Protein AF-A0A2N7VQX6-F1 (afdb_monomer_lite)

Organism: NCBI:txid380675

Radius of gyration: 25.08 Å; chains: 1; bounding box: 41×58×63 Å

Structure (mmCIF, N/CA/C/O backbone):
data_AF-A0A2N7VQX6-F1
#
_entry.id   AF-A0A2N7VQX6-F1
#
loop_
_atom_site.group_PDB
_atom_site.id
_atom_site.type_symbol
_atom_site.label_atom_id
_atom_site.label_alt_id
_atom_site.label_comp_id
_atom_site.label_asym_id
_atom_site.label_entity_id
_atom_site.label_seq_id
_atom_site.pdbx_PDB_ins_code
_atom_site.Cartn_x
_atom_site.Cartn_y
_atom_site.Cartn_z
_atom_site.occupancy
_atom_site.B_iso_or_equiv
_atom_site.auth_seq_id
_atom_site.auth_comp_id
_atom_site.auth_asym_id
_atom_site.auth_atom_id
_atom_site.pdbx_PDB_model_num
ATOM 1 N N . MET A 1 1 ? 22.186 42.322 -41.718 1.00 51.78 1 MET A N 1
ATOM 2 C CA . MET A 1 1 ? 22.465 40.944 -42.177 1.00 51.78 1 MET A CA 1
ATOM 3 C C . MET A 1 1 ? 22.207 39.995 -41.018 1.00 51.78 1 MET A C 1
ATOM 5 O O . MET A 1 1 ? 23.023 39.935 -40.113 1.00 51.78 1 MET A O 1
ATOM 9 N N . ALA A 1 2 ? 21.062 39.315 -41.009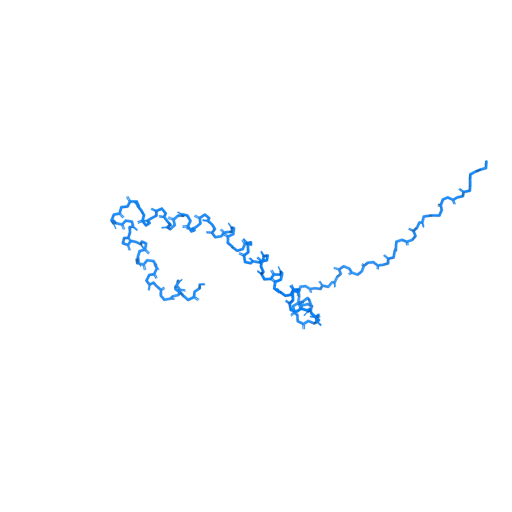 1.00 55.69 2 ALA A N 1
ATOM 10 C CA . ALA A 1 2 ? 20.797 38.192 -40.112 1.00 55.69 2 ALA A CA 1
ATOM 11 C C . ALA A 1 2 ? 20.432 37.002 -41.007 1.00 55.69 2 ALA A C 1
ATOM 13 O O . ALA A 1 2 ? 19.487 37.099 -41.789 1.00 55.69 2 ALA A O 1
ATOM 14 N N . GLY A 1 3 ? 21.254 35.950 -40.986 1.00 63.06 3 GLY A N 1
ATOM 15 C CA . GLY A 1 3 ? 21.016 34.726 -41.755 1.00 63.06 3 GLY A CA 1
ATOM 16 C C . GLY A 1 3 ? 19.835 33.922 -41.193 1.00 63.06 3 GLY A C 1
ATOM 17 O O . GLY A 1 3 ? 19.452 34.134 -40.040 1.00 63.06 3 GLY A O 1
ATOM 18 N N . PRO A 1 4 ? 19.233 33.021 -41.988 1.00 67.56 4 PRO A N 1
ATOM 19 C CA . PRO A 1 4 ? 18.073 32.252 -41.556 1.00 67.56 4 PRO A CA 1
ATOM 20 C C . PRO A 1 4 ? 18.450 31.297 -40.416 1.00 67.56 4 PRO A C 1
ATOM 22 O O . PRO A 1 4 ? 19.428 30.559 -40.498 1.00 67.56 4 PRO A O 1
ATOM 25 N N . VAL A 1 5 ? 17.662 31.324 -39.340 1.00 65.69 5 VAL A N 1
ATOM 26 C CA . VAL A 1 5 ? 17.789 30.405 -38.204 1.00 65.69 5 VAL A CA 1
ATOM 27 C C . VAL A 1 5 ? 17.330 29.020 -38.656 1.00 65.69 5 VAL A C 1
ATOM 29 O O . VAL A 1 5 ? 16.140 28.807 -38.897 1.00 65.69 5 VAL A O 1
ATOM 32 N N . ASP A 1 6 ? 18.268 28.082 -38.771 1.00 64.19 6 ASP A N 1
ATOM 33 C CA . ASP A 1 6 ? 17.967 26.680 -39.050 1.00 64.19 6 ASP A CA 1
ATOM 34 C C . ASP A 1 6 ? 17.101 26.099 -37.922 1.00 64.19 6 ASP A C 1
ATOM 36 O O . ASP A 1 6 ? 17.551 25.888 -36.791 1.00 64.19 6 ASP A O 1
ATOM 40 N N . LYS A 1 7 ? 15.826 25.829 -38.226 1.00 63.69 7 LYS A N 1
ATOM 41 C CA . LYS A 1 7 ? 14.939 25.058 -37.348 1.00 63.69 7 LYS A CA 1
ATOM 42 C C . LYS A 1 7 ? 15.525 23.654 -37.200 1.00 63.69 7 LYS A C 1
ATOM 44 O O . LYS A 1 7 ? 15.432 22.850 -38.127 1.00 63.69 7 LYS A O 1
ATOM 49 N N . GLN A 1 8 ? 16.099 23.351 -36.034 1.00 66.56 8 GLN A N 1
ATOM 50 C CA . GLN A 1 8 ? 16.533 22.001 -35.665 1.00 66.56 8 GLN A CA 1
ATOM 51 C C . GLN A 1 8 ? 15.410 20.997 -35.963 1.00 66.56 8 GLN A C 1
ATOM 53 O O . GLN A 1 8 ? 14.358 21.008 -35.323 1.00 66.56 8 GLN A O 1
ATOM 58 N N . ARG A 1 9 ? 15.623 20.131 -36.961 1.00 66.38 9 ARG A N 1
ATOM 59 C CA . ARG A 1 9 ? 14.710 19.027 -37.272 1.00 66.38 9 ARG A CA 1
ATOM 60 C C . ARG A 1 9 ? 14.698 18.079 -36.076 1.00 66.38 9 ARG A C 1
ATOM 62 O O . ARG A 1 9 ? 15.706 17.432 -35.794 1.00 66.38 9 ARG A O 1
ATOM 69 N N . GLN A 1 10 ? 13.575 18.020 -35.363 1.00 71.75 10 GLN A N 1
ATOM 70 C CA . GLN A 1 10 ? 13.399 17.095 -34.247 1.00 71.75 10 GLN A CA 1
ATOM 71 C C . GLN A 1 10 ? 13.556 15.660 -34.760 1.00 71.75 10 GLN A C 1
ATOM 73 O O . GLN A 1 10 ? 12.920 15.261 -35.738 1.00 71.75 10 GLN A O 1
ATOM 78 N N . ARG A 1 11 ? 14.458 14.901 -34.130 1.00 75.38 11 ARG A N 1
ATOM 79 C CA . ARG A 1 11 ? 14.659 13.485 -34.446 1.00 75.38 11 ARG A CA 1
ATOM 80 C C . ARG A 1 11 ? 13.373 12.712 -34.126 1.00 75.38 11 ARG A C 1
ATOM 82 O O . ARG A 1 11 ? 12.726 13.041 -33.135 1.00 75.38 11 ARG A O 1
ATOM 89 N N . PRO A 1 12 ? 13.008 11.691 -34.920 1.00 78.00 12 PRO A N 1
ATOM 90 C CA . PRO A 1 12 ? 11.830 10.883 -34.636 1.00 78.00 12 PRO A CA 1
ATOM 91 C C . PRO A 1 12 ? 11.933 10.249 -33.244 1.00 78.00 12 PRO A C 1
ATOM 93 O O . PRO A 1 12 ? 12.884 9.523 -32.957 1.00 78.00 12 PRO A O 1
ATOM 96 N N . GLU A 1 13 ? 10.955 10.523 -32.384 1.00 77.31 13 GLU A N 1
ATOM 97 C CA . GLU A 1 13 ? 10.825 9.881 -31.078 1.00 77.31 13 GLU A CA 1
ATOM 98 C C . GLU A 1 13 ? 9.807 8.744 -31.168 1.00 77.31 13 GLU A C 1
ATOM 100 O O . GLU A 1 13 ? 8.617 8.961 -31.402 1.00 77.31 13 GLU A O 1
ATOM 105 N N . PHE A 1 14 ? 10.262 7.512 -30.957 1.00 73.44 14 PHE A N 1
ATOM 106 C CA . PHE A 1 14 ? 9.382 6.350 -30.910 1.00 73.44 14 PHE A CA 1
ATOM 107 C C . PHE A 1 14 ? 8.767 6.233 -29.510 1.00 73.44 14 PHE A C 1
ATOM 109 O O . PHE A 1 14 ? 9.358 5.654 -28.604 1.00 73.44 14 PHE A O 1
ATOM 116 N N . ARG A 1 15 ? 7.575 6.810 -29.325 1.00 69.56 15 ARG A N 1
ATOM 117 C CA . ARG A 1 15 ? 6.826 6.795 -28.050 1.00 69.56 15 ARG A CA 1
ATOM 118 C C . ARG A 1 15 ? 5.826 5.632 -27.931 1.00 69.56 15 ARG A C 1
ATOM 120 O O . ARG A 1 15 ? 5.188 5.470 -26.898 1.00 69.56 15 ARG A O 1
ATOM 127 N N . ASN A 1 16 ? 5.714 4.802 -28.971 1.00 63.50 16 ASN A N 1
ATOM 128 C CA . ASN A 1 16 ? 4.661 3.792 -29.125 1.00 63.50 16 ASN A CA 1
ATOM 129 C C . ASN A 1 16 ? 5.130 2.374 -28.757 1.00 63.50 16 ASN A C 1
ATOM 131 O O . ASN A 1 16 ? 4.902 1.431 -29.511 1.00 63.50 16 ASN A O 1
ATOM 135 N N . ILE A 1 17 ? 5.789 2.207 -27.608 1.00 68.19 17 ILE A N 1
ATOM 136 C CA . ILE A 1 17 ? 5.972 0.873 -27.021 1.00 68.19 17 ILE A CA 1
ATOM 137 C C . ILE A 1 17 ? 4.728 0.545 -26.195 1.00 68.19 17 ILE A C 1
ATOM 139 O O . ILE A 1 17 ? 4.457 1.171 -25.172 1.00 68.19 17 ILE A O 1
ATOM 143 N N . GLY A 1 18 ? 3.920 -0.405 -26.668 1.00 69.75 18 GLY A N 1
ATOM 144 C CA . GLY A 1 18 ? 2.719 -0.824 -25.944 1.00 69.75 18 GLY A CA 1
ATOM 145 C C . GLY A 1 18 ? 3.071 -1.390 -24.564 1.00 69.75 18 GLY A C 1
ATOM 146 O O . GLY A 1 18 ? 4.124 -2.006 -24.401 1.00 69.75 18 GLY A O 1
ATOM 147 N N . LEU A 1 19 ? 2.182 -1.242 -23.573 1.00 67.06 19 LEU A N 1
ATOM 148 C CA . LEU A 1 19 ? 2.381 -1.786 -22.215 1.00 67.06 19 LEU A CA 1
ATOM 149 C C . LEU A 1 19 ? 2.757 -3.280 -22.234 1.00 67.06 19 LEU A C 1
ATOM 151 O O . LEU A 1 19 ? 3.627 -3.713 -21.482 1.00 67.06 19 LEU A O 1
ATOM 155 N N . GLY A 1 20 ? 2.168 -4.049 -23.158 1.00 68.06 20 GLY A N 1
ATOM 156 C CA . GLY A 1 20 ? 2.525 -5.449 -23.387 1.00 68.06 20 GLY A CA 1
ATOM 157 C C . GLY A 1 20 ? 3.981 -5.639 -23.823 1.00 68.06 20 GLY A C 1
ATOM 158 O O . GLY A 1 20 ? 4.658 -6.508 -23.291 1.00 68.06 20 GLY A O 1
ATOM 159 N N . GLN A 1 21 ? 4.512 -4.790 -24.709 1.00 66.75 21 GLN A N 1
ATOM 160 C CA . GLN A 1 21 ? 5.910 -4.875 -25.146 1.00 66.75 21 GLN A CA 1
ATOM 161 C C . GLN A 1 21 ? 6.897 -4.542 -24.024 1.00 66.75 21 GLN A C 1
ATOM 163 O O . GLN A 1 21 ? 7.938 -5.186 -23.939 1.00 66.75 21 GLN A O 1
ATOM 168 N N . ILE A 1 22 ? 6.571 -3.590 -23.143 1.00 65.88 22 ILE A N 1
ATOM 169 C CA . ILE A 1 22 ? 7.409 -3.256 -21.979 1.00 65.88 22 ILE A CA 1
ATOM 170 C C . ILE A 1 22 ? 7.524 -4.462 -21.038 1.00 65.88 22 ILE A C 1
ATOM 172 O O . ILE A 1 22 ? 8.601 -4.732 -20.515 1.00 65.88 22 ILE A O 1
ATOM 176 N N . LEU A 1 23 ? 6.431 -5.201 -20.837 1.00 63.44 23 LEU A N 1
ATOM 177 C CA . LEU A 1 23 ? 6.391 -6.316 -19.890 1.00 63.44 23 LEU A CA 1
ATOM 178 C C . LEU A 1 23 ? 6.892 -7.646 -20.477 1.00 63.44 23 LEU A C 1
ATOM 180 O O . LEU A 1 23 ? 7.464 -8.439 -19.730 1.00 63.44 23 LEU A O 1
ATOM 184 N N . THR A 1 24 ? 6.706 -7.904 -21.779 1.00 65.19 24 THR A N 1
ATOM 185 C CA . THR A 1 24 ? 6.999 -9.221 -22.385 1.00 65.19 24 THR A CA 1
ATOM 186 C C . THR A 1 24 ? 8.094 -9.214 -23.453 1.00 65.19 24 THR A C 1
ATOM 188 O O . THR A 1 24 ? 8.833 -10.191 -23.557 1.00 65.19 24 THR A O 1
ATOM 191 N N . ALA A 1 25 ? 8.236 -8.139 -24.235 1.00 63.69 25 ALA A N 1
ATOM 192 C CA . ALA A 1 25 ? 9.151 -8.093 -25.382 1.00 63.69 25 ALA A CA 1
ATOM 193 C C . ALA A 1 25 ? 10.476 -7.375 -25.074 1.00 63.69 25 ALA A C 1
ATOM 195 O O . ALA A 1 25 ? 11.507 -7.673 -25.680 1.00 63.69 25 ALA A O 1
ATOM 196 N N . TYR A 1 26 ? 10.473 -6.435 -24.127 1.00 69.06 26 TYR A N 1
ATOM 197 C CA . TYR A 1 26 ? 11.642 -5.635 -23.791 1.00 69.06 26 TYR A CA 1
ATOM 198 C C . TYR A 1 26 ? 12.491 -6.329 -22.719 1.00 69.06 26 TYR A C 1
ATOM 200 O O . TYR A 1 26 ? 12.017 -6.645 -21.624 1.00 69.06 26 TYR A O 1
ATOM 208 N N . ARG A 1 27 ? 13.783 -6.549 -22.998 1.00 76.19 27 ARG A N 1
ATOM 209 C CA . ARG A 1 27 ? 14.736 -7.081 -22.009 1.00 76.19 27 ARG A CA 1
ATOM 210 C C . ARG A 1 27 ? 15.093 -6.003 -20.986 1.00 76.19 27 ARG A C 1
ATOM 212 O O . ARG A 1 27 ? 16.183 -5.440 -21.019 1.00 76.19 27 ARG A O 1
ATOM 219 N N . LEU A 1 28 ? 14.167 -5.711 -20.072 1.00 80.06 28 LEU A N 1
ATOM 220 C CA . LEU A 1 28 ? 14.459 -4.825 -18.951 1.00 80.06 28 LEU A CA 1
ATOM 221 C C . LEU A 1 28 ? 15.493 -5.467 -18.017 1.00 80.06 28 LEU A C 1
ATOM 223 O O . LEU A 1 28 ? 15.326 -6.636 -17.643 1.00 80.06 28 LEU A O 1
ATOM 227 N N . PRO A 1 29 ? 16.514 -4.704 -17.580 1.00 87.00 29 PRO A N 1
ATOM 228 C CA . PRO A 1 29 ? 17.375 -5.129 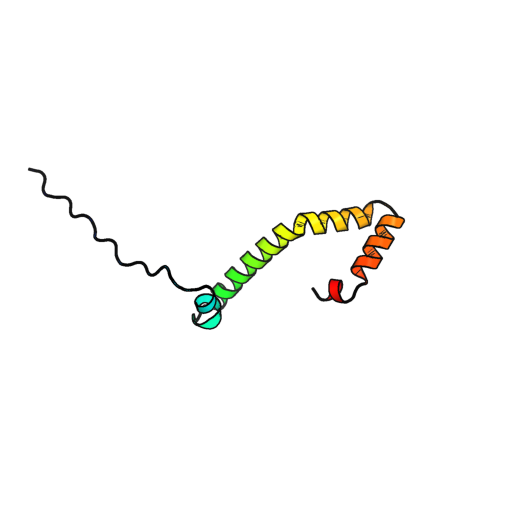-16.487 1.00 87.00 29 PRO A CA 1
ATOM 229 C C . PRO A 1 29 ? 16.536 -5.329 -15.219 1.00 87.00 29 PRO A C 1
ATOM 231 O O . PRO A 1 29 ? 15.484 -4.704 -15.051 1.00 87.00 29 PRO A O 1
ATOM 234 N N . LEU A 1 30 ? 17.010 -6.178 -14.302 1.00 88.75 30 LEU A N 1
ATOM 235 C CA . LEU A 1 30 ? 16.299 -6.495 -13.055 1.00 88.75 30 LEU A CA 1
ATOM 236 C C . LEU A 1 30 ? 15.902 -5.231 -12.276 1.00 88.75 30 LEU A C 1
ATOM 238 O O . LEU A 1 30 ? 14.755 -5.108 -11.855 1.00 88.75 30 LEU A O 1
ATOM 242 N N . ALA A 1 31 ? 16.809 -4.253 -12.184 1.00 91.38 31 ALA A N 1
ATOM 243 C CA . ALA A 1 31 ? 16.546 -2.964 -11.543 1.00 91.38 31 ALA A CA 1
ATOM 244 C C . ALA A 1 31 ? 15.363 -2.208 -12.178 1.00 91.38 31 ALA A C 1
ATOM 246 O O . ALA A 1 31 ? 14.542 -1.626 -11.471 1.00 91.38 31 ALA A O 1
ATOM 247 N N . GLY A 1 32 ? 15.226 -2.272 -13.508 1.00 88.75 32 GLY A N 1
ATOM 248 C CA . GLY A 1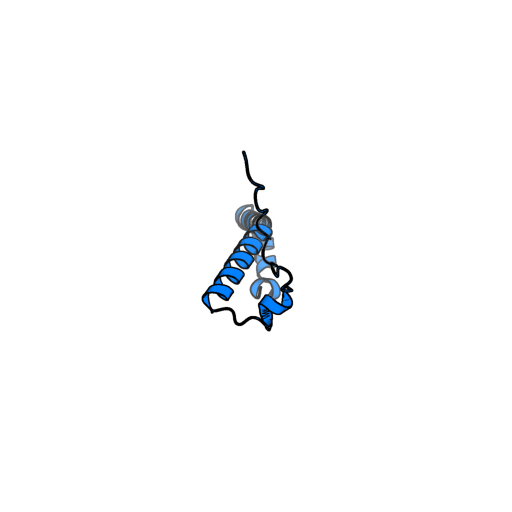 32 ? 14.101 -1.685 -14.234 1.00 88.75 32 GLY A CA 1
ATOM 249 C C . GLY A 1 32 ? 12.767 -2.298 -13.811 1.00 88.75 32 GLY A C 1
ATOM 250 O O . GLY A 1 32 ? 11.843 -1.566 -13.460 1.00 88.75 32 GLY A O 1
ATOM 251 N N . ARG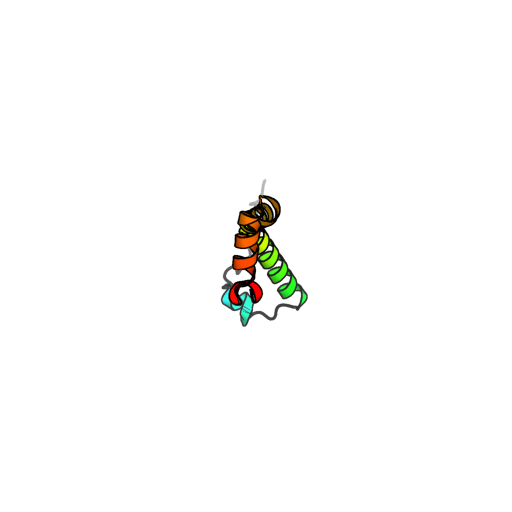 A 1 33 ? 12.686 -3.635 -13.749 1.00 85.88 33 ARG A N 1
ATOM 252 C CA . ARG A 1 33 ? 11.474 -4.344 -13.294 1.00 85.88 33 ARG A CA 1
ATOM 253 C C . ARG A 1 33 ? 11.112 -3.998 -11.852 1.00 85.88 33 ARG A C 1
ATOM 255 O O . ARG A 1 33 ? 9.962 -3.660 -11.588 1.00 85.88 33 ARG A O 1
ATOM 262 N N . VAL A 1 34 ? 12.087 -4.029 -10.941 1.00 92.62 34 VAL A N 1
ATOM 263 C CA . VAL A 1 34 ? 11.867 -3.698 -9.522 1.00 92.62 34 VAL A CA 1
ATOM 264 C C . VAL A 1 34 ? 11.367 -2.263 -9.368 1.00 92.62 34 VAL A C 1
ATOM 266 O O . VAL A 1 34 ? 10.433 -2.030 -8.608 1.00 92.62 34 VAL A O 1
ATOM 269 N N . SER A 1 35 ? 11.914 -1.308 -10.128 1.00 93.00 35 SER A N 1
ATOM 270 C CA . SER A 1 35 ? 11.450 0.084 -10.077 1.00 93.00 35 SER A CA 1
ATOM 271 C C . SER A 1 35 ? 9.982 0.238 -10.491 1.00 93.00 35 SER A C 1
ATOM 273 O O . SER A 1 35 ? 9.252 1.017 -9.880 1.00 93.00 35 SER A O 1
ATOM 275 N N . ILE A 1 36 ? 9.532 -0.523 -11.496 1.00 90.44 36 ILE A N 1
ATOM 276 C CA . ILE A 1 36 ? 8.137 -0.519 -11.948 1.00 90.44 36 ILE A CA 1
ATOM 277 C C . ILE A 1 36 ? 7.256 -1.141 -10.866 1.00 90.44 36 ILE A C 1
ATOM 279 O O . ILE A 1 36 ? 6.265 -0.529 -10.474 1.00 90.44 36 ILE A O 1
ATOM 283 N N . LEU A 1 37 ? 7.644 -2.306 -10.340 1.00 92.75 37 LEU A N 1
ATOM 284 C CA . LEU A 1 37 ? 6.906 -2.975 -9.268 1.00 92.75 37 LEU A CA 1
ATOM 285 C C . LEU A 1 37 ? 6.777 -2.085 -8.033 1.00 92.75 37 LEU A C 1
ATOM 287 O O . LEU A 1 37 ? 5.677 -1.933 -7.527 1.00 92.75 37 LEU A O 1
ATOM 291 N N . HIS A 1 38 ? 7.850 -1.418 -7.605 1.00 96.56 38 HIS A N 1
ATOM 292 C CA . HIS A 1 38 ? 7.814 -0.505 -6.463 1.00 96.56 38 HIS A CA 1
ATOM 293 C C . HIS A 1 38 ? 6.812 0.643 -6.662 1.00 96.56 38 HIS A C 1
ATOM 295 O O . HIS A 1 38 ? 6.055 0.969 -5.749 1.00 96.56 38 HIS A O 1
ATOM 301 N N . ARG A 1 39 ? 6.752 1.226 -7.868 1.00 94.62 39 ARG A N 1
ATOM 302 C CA . ARG A 1 39 ? 5.768 2.274 -8.193 1.00 94.62 39 ARG A CA 1
ATOM 303 C C . ARG A 1 39 ? 4.341 1.739 -8.148 1.00 94.62 39 ARG A C 1
ATOM 305 O O . ARG A 1 39 ? 3.468 2.399 -7.592 1.00 94.62 39 ARG A O 1
ATOM 312 N N . VAL A 1 40 ? 4.114 0.552 -8.709 1.00 96.06 40 VAL A N 1
ATOM 313 C CA . VAL A 1 40 ? 2.797 -0.099 -8.690 1.00 96.06 40 VAL A CA 1
ATOM 314 C C . VAL A 1 40 ? 2.387 -0.437 -7.255 1.00 96.06 40 VAL A C 1
ATOM 316 O O . VAL A 1 40 ? 1.264 -0.128 -6.872 1.00 96.06 40 VAL A O 1
ATOM 319 N N . SER A 1 41 ? 3.295 -0.974 -6.434 1.00 96.31 41 SER A N 1
ATOM 320 C CA . SER A 1 41 ? 3.061 -1.225 -5.007 1.00 96.31 41 SER A CA 1
ATOM 321 C C . SER A 1 41 ? 2.702 0.056 -4.255 1.00 96.31 41 SER A C 1
ATOM 323 O O . SER A 1 41 ? 1.760 0.053 -3.467 1.00 96.31 41 SER A O 1
ATOM 325 N N . GLY A 1 42 ? 3.399 1.164 -4.523 1.00 97.50 42 GLY A N 1
ATOM 326 C CA . GLY A 1 42 ? 3.089 2.462 -3.922 1.00 97.50 42 GLY A CA 1
ATOM 327 C C . GLY A 1 42 ? 1.710 2.993 -4.327 1.00 97.50 42 GLY A C 1
AT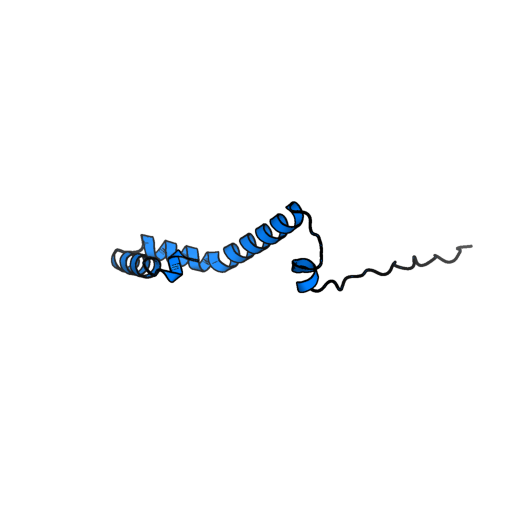OM 328 O O . GLY A 1 42 ? 0.949 3.442 -3.472 1.00 97.50 42 GLY A O 1
ATOM 329 N N . ALA A 1 43 ? 1.355 2.892 -5.611 1.00 97.88 43 ALA A N 1
ATOM 330 C CA . ALA A 1 43 ? 0.038 3.296 -6.104 1.00 97.88 43 ALA A CA 1
ATOM 331 C C . ALA A 1 43 ? -1.091 2.427 -5.524 1.00 97.88 43 ALA A C 1
ATOM 333 O O . ALA A 1 43 ? -2.126 2.955 -5.121 1.00 97.88 43 ALA A O 1
ATOM 334 N N . ALA A 1 44 ? -0.876 1.110 -5.434 1.00 97.00 44 ALA A N 1
ATOM 335 C CA . ALA A 1 44 ? -1.817 0.188 -4.809 1.00 97.00 44 ALA A CA 1
ATOM 336 C C . ALA A 1 44 ? -2.020 0.532 -3.327 1.00 97.00 44 ALA A C 1
ATOM 338 O O . ALA A 1 44 ? -3.159 0.696 -2.897 1.00 97.00 44 ALA A O 1
ATOM 339 N N . LEU A 1 45 ? -0.938 0.724 -2.562 1.00 96.56 45 LEU A N 1
ATOM 340 C CA . LEU A 1 45 ? -1.029 1.115 -1.154 1.00 96.56 45 LEU A CA 1
ATOM 341 C C . LEU A 1 45 ? -1.781 2.435 -0.983 1.00 96.56 45 LEU A C 1
ATOM 343 O O . LEU A 1 45 ? -2.635 2.525 -0.111 1.00 96.56 45 LEU A O 1
ATOM 347 N N . PHE A 1 46 ? -1.501 3.440 -1.816 1.00 97.56 46 PHE A N 1
ATOM 348 C CA . PHE A 1 46 ? -2.198 4.725 -1.763 1.00 97.56 46 PHE A CA 1
ATOM 349 C C . PHE A 1 46 ? -3.708 4.573 -1.992 1.00 97.56 46 PHE A C 1
ATOM 351 O O . PHE A 1 46 ? -4.503 5.159 -1.258 1.00 97.56 46 PHE A O 1
ATOM 358 N N . LEU A 1 47 ? -4.108 3.746 -2.961 1.00 97.75 47 LEU A N 1
ATOM 359 C CA . LEU A 1 47 ? -5.516 3.473 -3.244 1.00 97.75 47 LEU A CA 1
ATOM 360 C C . LEU A 1 47 ? -6.200 2.697 -2.107 1.00 97.75 47 LEU A C 1
ATOM 362 O O . LEU A 1 47 ? -7.342 2.994 -1.760 1.00 97.75 47 LEU A O 1
ATOM 366 N N . PHE A 1 48 ? -5.505 1.725 -1.509 1.00 96.75 48 PHE A N 1
ATOM 367 C CA . PHE A 1 48 ? -6.024 0.930 -0.391 1.00 96.75 48 PHE A CA 1
ATOM 368 C C . PHE A 1 48 ? -5.913 1.627 0.969 1.00 96.75 48 PHE A C 1
ATOM 370 O O . PHE A 1 48 ? -6.566 1.199 1.919 1.00 96.75 48 PHE A O 1
ATOM 377 N N . LEU A 1 49 ? -5.142 2.708 1.088 1.00 97.31 49 LEU A N 1
ATOM 378 C CA . LEU A 1 49 ? -4.916 3.425 2.341 1.00 97.31 49 LEU A CA 1
ATOM 379 C C . LEU A 1 49 ? -6.211 3.797 3.093 1.00 97.31 49 LEU A C 1
ATOM 381 O O . LEU A 1 49 ? -6.305 3.453 4.271 1.00 97.31 49 LEU A O 1
ATOM 385 N N . PRO A 1 50 ? -7.234 4.435 2.478 1.00 97.50 50 PRO A N 1
ATOM 386 C CA . PRO A 1 50 ? -8.474 4.757 3.191 1.00 97.50 50 PRO A CA 1
ATOM 387 C C . PRO A 1 50 ? -9.204 3.506 3.696 1.00 97.50 50 PRO A C 1
ATOM 389 O O . PRO A 1 50 ? -9.764 3.516 4.790 1.00 97.50 50 PRO A O 1
ATOM 392 N N . PHE A 1 51 ? -9.156 2.409 2.937 1.00 95.75 51 PHE A N 1
ATOM 393 C CA . PHE A 1 51 ? -9.744 1.135 3.344 1.00 95.75 51 PHE A CA 1
ATOM 394 C C . PHE A 1 51 ? -8.988 0.500 4.521 1.00 95.75 51 PHE A C 1
ATOM 396 O O . PHE A 1 51 ? -9.610 0.049 5.483 1.00 95.75 51 PHE A O 1
ATOM 403 N N . LEU A 1 52 ? -7.652 0.522 4.496 1.00 95.94 52 LEU A N 1
ATOM 404 C CA . LEU A 1 52 ? -6.821 0.032 5.600 1.00 95.94 52 LEU A CA 1
ATOM 405 C C . LEU A 1 52 ? -7.034 0.850 6.879 1.00 95.94 52 LEU A C 1
ATOM 407 O O . LEU A 1 52 ? -7.147 0.273 7.958 1.00 95.94 52 LEU A O 1
ATOM 411 N N . LEU A 1 53 ? -7.148 2.176 6.768 1.00 97.38 53 LEU A N 1
ATOM 412 C CA . LEU A 1 53 ? -7.453 3.044 7.908 1.00 97.38 53 LEU A CA 1
ATOM 413 C C . LEU A 1 53 ? -8.859 2.793 8.467 1.00 97.38 53 LEU A C 1
ATOM 415 O O . LEU A 1 53 ? -9.044 2.819 9.682 1.00 97.38 53 LEU A O 1
ATOM 419 N N . TYR A 1 54 ? -9.837 2.495 7.610 1.00 96.25 54 TYR A N 1
ATOM 420 C CA . TYR A 1 54 ? -11.165 2.072 8.054 1.00 96.25 54 TYR A CA 1
ATOM 421 C C . TYR A 1 54 ? -11.113 0.752 8.839 1.00 96.25 54 TYR A C 1
ATOM 423 O O . TYR A 1 54 ? -11.652 0.681 9.944 1.00 96.25 54 TYR A O 1
ATOM 431 N N . LEU A 1 55 ? -10.426 -0.274 8.322 1.00 95.69 55 LEU A N 1
ATOM 432 C CA . LEU A 1 55 ? -10.248 -1.542 9.043 1.00 95.69 55 LEU A CA 1
ATOM 433 C C . LEU A 1 55 ? -9.512 -1.341 10.373 1.00 95.69 55 LEU A C 1
ATOM 435 O O . LEU A 1 55 ? -9.890 -1.933 11.382 1.00 95.69 55 LEU A O 1
ATOM 439 N N . PHE A 1 56 ? -8.505 -0.469 10.393 1.00 97.00 56 PHE A N 1
ATOM 440 C CA . PHE A 1 56 ? -7.799 -0.092 11.613 1.00 97.00 56 PHE A CA 1
ATOM 441 C C . PHE A 1 56 ? -8.712 0.628 12.618 1.00 97.00 56 PHE A C 1
ATOM 443 O O . PHE A 1 56 ? -8.652 0.363 13.811 1.00 97.00 56 PHE A O 1
ATOM 450 N N . SER A 1 57 ? -9.618 1.491 12.160 1.00 97.38 57 SER A N 1
ATOM 451 C CA . SER A 1 57 ? -10.622 2.098 13.038 1.00 97.38 57 SER A CA 1
ATOM 452 C C . SER A 1 57 ? -11.554 1.041 13.642 1.00 97.38 57 SER A C 1
ATOM 454 O O . SER A 1 57 ? -11.809 1.074 14.848 1.00 97.38 57 SER A O 1
ATOM 456 N N . GLN A 1 58 ? -12.011 0.061 12.854 1.00 97.06 58 GLN A N 1
ATOM 457 C CA . GLN A 1 58 ? -12.847 -1.030 13.370 1.00 97.06 58 GLN A CA 1
ATOM 458 C C . GLN A 1 58 ? -12.130 -1.865 14.436 1.00 97.06 58 GLN A C 1
ATOM 460 O O . GLN A 1 58 ? -12.778 -2.305 15.385 1.00 97.06 58 GLN A O 1
ATOM 465 N N . SER A 1 59 ? -10.807 -2.033 14.337 1.00 97.19 59 SER A N 1
ATOM 466 C CA . SER A 1 59 ? -10.058 -2.810 15.329 1.00 97.19 59 SER A CA 1
ATOM 467 C C . SER A 1 59 ? -9.955 -2.136 16.706 1.00 97.19 59 SER A C 1
ATOM 469 O O . SER A 1 59 ? -9.689 -2.827 17.687 1.00 97.19 59 SER A O 1
ATOM 471 N N . LEU A 1 60 ? -10.192 -0.820 16.796 1.00 97.38 60 LEU A N 1
ATOM 472 C CA . LEU A 1 60 ? -10.040 -0.029 18.025 1.00 97.38 60 LEU A CA 1
ATOM 473 C C . LEU A 1 60 ? -11.357 0.512 18.605 1.00 97.38 60 LEU A C 1
ATOM 475 O O . LEU A 1 60 ? -11.371 0.975 19.742 1.00 97.38 60 LEU A O 1
ATOM 479 N N . THR A 1 61 ? -12.449 0.508 17.836 1.00 96.88 61 THR A N 1
ATOM 480 C CA . THR A 1 61 ? -13.666 1.269 18.187 1.00 96.88 61 THR A CA 1
ATOM 481 C C . THR A 1 61 ? -14.490 0.628 19.308 1.00 96.88 61 THR A C 1
ATOM 483 O O . THR A 1 61 ? -14.953 1.326 20.206 1.00 96.88 61 THR A O 1
ATOM 486 N N . SER A 1 62 ? -14.735 -0.683 19.250 1.00 97.56 62 SER A N 1
ATOM 487 C CA . SER A 1 62 ? -15.541 -1.407 20.244 1.00 97.56 62 SER A CA 1
ATOM 488 C C . SER A 1 62 ? -15.315 -2.915 20.139 1.00 97.56 62 SER A C 1
ATOM 490 O O . SER A 1 62 ? -14.802 -3.388 19.124 1.00 97.56 62 SER A O 1
ATOM 492 N N . GLU A 1 63 ? -15.756 -3.681 21.140 1.00 96.81 63 GLU A N 1
ATOM 493 C CA . GLU A 1 63 ? -15.731 -5.152 21.086 1.00 96.81 63 GLU A CA 1
ATOM 494 C C . GLU A 1 63 ? -16.504 -5.692 19.876 1.00 96.81 63 GLU A C 1
ATOM 496 O O . GLU A 1 63 ? -15.995 -6.536 19.142 1.00 96.81 63 GLU A O 1
ATOM 501 N N . LEU A 1 64 ? -17.695 -5.147 19.605 1.00 96.88 64 LEU A N 1
ATOM 502 C CA . LEU A 1 64 ? -18.506 -5.554 18.458 1.00 96.88 64 LEU A CA 1
ATOM 503 C C . LEU A 1 64 ? -17.799 -5.254 17.125 1.00 96.88 64 LEU A C 1
ATOM 505 O O . LEU A 1 64 ? -17.744 -6.112 16.245 1.00 96.88 64 LEU A O 1
ATOM 509 N N . SER A 1 65 ? -17.224 -4.056 16.978 1.00 95.50 65 SER A N 1
ATOM 510 C CA . SER A 1 65 ? -16.441 -3.675 15.791 1.00 95.50 65 SER A CA 1
ATOM 511 C C . SER A 1 65 ? -15.210 -4.566 15.610 1.00 95.50 65 SER A C 1
ATOM 513 O O . SER A 1 65 ? -14.875 -4.944 14.484 1.00 95.50 65 SER A O 1
ATOM 515 N N . PHE A 1 66 ? -14.571 -4.958 16.713 1.00 97.12 66 PHE A N 1
ATOM 516 C CA . PHE A 1 66 ? -13.424 -5.854 16.693 1.00 97.12 66 PHE A CA 1
ATOM 517 C C . PHE A 1 66 ? -13.807 -7.280 16.267 1.00 97.12 66 PHE A C 1
ATOM 519 O O . PHE A 1 66 ? -13.056 -7.907 15.518 1.00 97.12 66 PHE A O 1
ATOM 526 N N . GLU A 1 67 ? -14.978 -7.792 16.665 1.00 96.94 67 GLU A N 1
ATOM 527 C CA . GLU A 1 67 ? -15.487 -9.077 16.158 1.00 96.94 67 GLU A CA 1
ATOM 528 C C . GLU A 1 67 ? -15.732 -9.039 14.646 1.00 96.94 67 GLU A C 1
ATOM 530 O O . GLU A 1 67 ? -15.340 -9.967 13.936 1.00 96.94 67 GLU A O 1
ATOM 535 N N . VAL A 1 68 ? -16.291 -7.944 14.121 1.00 94.56 68 VAL A N 1
ATOM 536 C CA . VAL A 1 68 ? -16.453 -7.758 12.667 1.00 94.56 68 VAL A CA 1
ATOM 537 C C . VAL A 1 68 ? -15.093 -7.718 11.964 1.00 94.56 68 VAL A C 1
ATOM 539 O O . VAL A 1 68 ? -14.900 -8.407 10.961 1.00 94.56 68 VAL A O 1
ATOM 542 N N . PHE A 1 69 ? -14.128 -6.967 12.503 1.00 96.31 69 PHE A N 1
ATOM 543 C CA . PHE A 1 69 ? -12.756 -6.911 11.990 1.00 96.31 69 PHE A CA 1
ATOM 544 C C . PHE A 1 69 ? -12.098 -8.302 11.954 1.00 96.31 69 PHE A C 1
ATOM 546 O O . PHE A 1 69 ? -11.573 -8.717 10.916 1.00 96.31 69 PHE A O 1
ATOM 553 N N . LYS A 1 70 ? -12.181 -9.061 13.055 1.00 96.00 70 LYS A N 1
ATOM 554 C CA . LYS A 1 70 ? -11.663 -10.435 13.142 1.00 96.00 70 LYS A CA 1
ATOM 555 C C . LYS A 1 70 ? -12.363 -11.381 12.174 1.00 96.00 70 LYS A C 1
ATOM 557 O O . LYS A 1 70 ? -11.690 -12.175 11.515 1.00 96.00 70 LYS A O 1
ATOM 562 N N . GLY A 1 71 ? -13.689 -11.306 12.073 1.00 95.75 71 GLY A N 1
ATOM 563 C CA . GLY A 1 71 ? -14.475 -12.116 11.146 1.00 95.75 71 GLY A CA 1
ATOM 564 C C . GLY A 1 71 ? -14.074 -11.853 9.698 1.00 95.75 71 GLY A C 1
ATOM 565 O O . GLY A 1 71 ? -13.813 -12.792 8.946 1.00 95.75 71 GLY A O 1
ATOM 566 N N . PHE A 1 72 ? -13.915 -10.580 9.330 1.00 94.81 72 PHE A N 1
ATOM 567 C CA . PHE A 1 72 ? -13.462 -10.184 8.000 1.00 94.81 72 PHE A CA 1
ATOM 568 C C . PHE A 1 72 ? -12.068 -10.749 7.675 1.00 94.81 72 PHE A C 1
ATOM 570 O O . PHE A 1 72 ? -11.908 -11.425 6.657 1.00 94.81 72 PHE A O 1
ATOM 577 N N . LEU A 1 73 ? -11.089 -10.567 8.568 1.00 94.94 73 LEU A N 1
ATOM 578 C CA . LEU A 1 73 ? -9.718 -11.077 8.405 1.00 94.94 73 LEU A CA 1
ATOM 579 C C . LEU A 1 73 ? -9.593 -12.602 8.509 1.00 94.94 73 LEU A C 1
ATOM 581 O O . LEU A 1 73 ? -8.576 -13.160 8.103 1.00 94.94 73 LEU A O 1
ATOM 585 N N . SER A 1 74 ? -10.594 -13.298 9.050 1.00 96.06 74 SER A N 1
ATOM 586 C CA . SER A 1 74 ? -10.581 -14.763 9.143 1.00 96.06 74 SER A CA 1
ATOM 587 C C . SER A 1 74 ? -10.836 -15.447 7.799 1.00 96.06 74 SER A C 1
ATOM 589 O O . SER A 1 74 ? -10.462 -16.610 7.637 1.00 96.06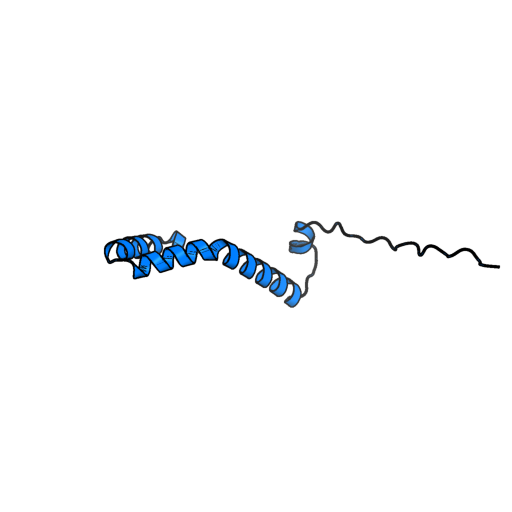 74 SER A O 1
ATOM 591 N N . ASN A 1 75 ? -11.399 -14.730 6.820 1.00 96.00 75 ASN A N 1
ATOM 592 C CA . ASN A 1 75 ? -11.632 -15.246 5.475 1.00 96.00 75 ASN A CA 1
ATOM 593 C C . ASN A 1 75 ? -10.313 -15.601 4.779 1.00 96.00 75 ASN A C 1
ATOM 595 O O . ASN A 1 75 ? -9.415 -14.770 4.655 1.00 96.00 75 ASN A O 1
ATOM 599 N N . ILE A 1 76 ? -10.216 -16.826 4.257 1.00 95.44 76 ILE A N 1
ATOM 600 C CA . ILE A 1 76 ? -8.987 -17.316 3.619 1.00 95.44 76 ILE A CA 1
ATOM 601 C C . ILE A 1 76 ? -8.571 -16.476 2.407 1.00 95.44 76 ILE A C 1
ATOM 603 O O . ILE A 1 76 ? -7.389 -16.226 2.216 1.00 95.44 76 ILE A O 1
ATOM 607 N N . ILE A 1 77 ? -9.541 -15.972 1.640 1.00 95.75 77 ILE A N 1
ATOM 608 C CA . ILE A 1 77 ? -9.286 -15.109 0.480 1.00 95.75 77 ILE A CA 1
ATOM 609 C C . ILE A 1 77 ? -8.615 -13.804 0.921 1.00 95.75 77 ILE A C 1
ATOM 611 O O . ILE A 1 77 ? -7.651 -13.377 0.302 1.00 95.75 77 ILE A O 1
ATOM 615 N N . VAL A 1 78 ? -9.082 -13.209 2.023 1.00 93.12 78 VAL A N 1
ATOM 616 C CA . VAL A 1 78 ? -8.530 -11.957 2.566 1.00 93.12 78 VAL A CA 1
ATOM 617 C C . VAL A 1 78 ? -7.104 -12.154 3.085 1.00 93.12 78 VAL A C 1
ATOM 619 O O . VAL A 1 78 ? -6.314 -11.226 3.033 1.00 93.12 78 VAL A O 1
ATOM 622 N N . LYS A 1 79 ? -6.754 -13.356 3.558 1.00 91.19 79 LYS A N 1
ATOM 623 C CA . LYS A 1 79 ? -5.392 -13.680 4.020 1.00 91.19 79 LYS A CA 1
ATOM 624 C C . LYS A 1 79 ? -4.399 -13.971 2.892 1.00 91.19 79 LYS A C 1
ATOM 626 O O . LYS A 1 79 ? -3.199 -13.909 3.131 1.00 91.19 79 LYS A O 1
ATOM 631 N N . LEU A 1 80 ? -4.884 -14.405 1.728 1.00 92.44 80 LEU A N 1
ATOM 632 C CA . LEU A 1 80 ? -4.041 -14.822 0.601 1.00 92.44 80 LEU A CA 1
ATOM 633 C C . LEU A 1 80 ? -3.638 -13.665 -0.318 1.00 92.44 80 LEU A C 1
ATOM 635 O O . LEU A 1 80 ? -2.672 -13.805 -1.067 1.00 92.44 80 LEU A O 1
ATOM 639 N N . ILE A 1 81 ? -4.402 -12.577 -0.291 1.00 82.75 81 ILE A N 1
ATOM 640 C CA . ILE A 1 81 ? -4.126 -11.335 -1.020 1.00 82.75 81 ILE A CA 1
ATOM 641 C C . ILE A 1 81 ? -3.260 -10.438 -0.136 1.00 82.75 81 ILE A C 1
ATOM 643 O O . ILE A 1 81 ? -2.294 -9.858 -0.679 1.00 82.75 81 ILE A O 1
#

Foldseek 3Di:
DDDDDPDPDDDDDDPPCDPCCVVPVDPDDPVRVVVVVVVVVVVVCVVCVVVVVVLVCLCPPDPVSVVVSCVVCVDPVNVVD

pLDDT: mean 85.51, std 13.67, range [51.78, 97.88]

Sequence (81 aa):
MAGPVDKQRQRPEFRNIGLGQILTAYRLPLAGRVSILHRVSGAALFLFLPFLLYLFSQSLTSELSFEVFKGFLSNIIVKLI

InterPro domains:
  IPR000701 Succinate dehydrogenase/fumarate reductase type B, transmembrane subunit [PF01127] (19-80)
  IPR014314 Succinate dehydrogenase, cytochrome b556 subunit [TIGR02970] (21-81)
  IPR034804 Fumarate reductase/succinate dehydrogenase, transmembrane subunit [G3DSA:1.20.1300.10] (7-81)
  IPR034804 Fumarate reductase/succinate dehydrogenase, transmembrane subunit [SSF81343] (19-81)

Secondary structure (DSSP, 8-state):
---------PPP------HHIIIIIS---HHHHHHHHHHHHHHHHHHHHHHHHHHHHHHHH-HHHHHHHHHHHHSHHHHH-